Protein AF-A0A496T807-F1 (afdb_monomer_lite)

Structure (mmCIF, N/CA/C/O backbone):
data_AF-A0A496T807-F1
#
_entry.id   AF-A0A496T807-F1
#
loop_
_atom_site.group_PDB
_atom_site.id
_atom_site.type_symbol
_atom_site.label_atom_id
_atom_site.label_alt_id
_atom_site.label_comp_id
_atom_site.label_asym_id
_atom_site.label_entity_id
_atom_site.label_seq_id
_atom_site.pdbx_PDB_ins_code
_atom_site.Cartn_x
_atom_site.Cartn_y
_atom_site.Cartn_z
_atom_site.occupancy
_atom_site.B_iso_or_equiv
_atom_site.auth_seq_id
_atom_site.auth_comp_id
_atom_site.auth_asym_id
_atom_site.auth_atom_id
_atom_site.pdbx_PDB_model_num
ATOM 1 N N . GLN A 1 1 ? -5.646 -25.970 4.835 1.00 64.00 1 GLN A N 1
ATOM 2 C CA . GLN A 1 1 ? -6.089 -25.443 3.529 1.00 64.00 1 GLN A CA 1
ATOM 3 C C . GLN A 1 1 ? -4.937 -25.659 2.549 1.00 64.00 1 GLN A C 1
ATOM 5 O O . GLN A 1 1 ? -3.818 -25.331 2.903 1.00 64.00 1 GLN A O 1
ATOM 10 N N . ALA A 1 2 ? -5.153 -26.328 1.408 1.00 73.94 2 ALA A N 1
ATOM 11 C CA . ALA A 1 2 ? -4.071 -26.744 0.490 1.00 73.94 2 ALA A CA 1
ATOM 12 C C . ALA A 1 2 ? -3.796 -25.741 -0.652 1.00 73.94 2 ALA A C 1
ATOM 14 O O . ALA A 1 2 ? -2.925 -25.980 -1.481 1.00 73.94 2 ALA A O 1
ATOM 15 N N . GLY A 1 3 ? -4.565 -24.647 -0.707 1.00 87.19 3 GLY A N 1
ATOM 16 C CA . GLY A 1 3 ? -4.444 -23.590 -1.717 1.00 87.19 3 GLY A CA 1
ATOM 17 C C . GLY A 1 3 ? -3.723 -22.334 -1.229 1.00 87.19 3 GLY A C 1
ATOM 18 O O . GLY A 1 3 ? -3.592 -21.385 -1.998 1.00 87.19 3 GLY A O 1
ATOM 19 N N . ASP A 1 4 ? -3.271 -22.314 0.027 1.00 91.19 4 ASP A N 1
ATOM 20 C CA . ASP A 1 4 ? -2.570 -21.162 0.581 1.00 91.19 4 ASP A CA 1
ATOM 21 C C . ASP A 1 4 ? -1.113 -21.196 0.133 1.00 91.19 4 ASP A C 1
ATOM 23 O O . ASP A 1 4 ? -0.408 -22.197 0.280 1.00 91.19 4 ASP A O 1
ATOM 27 N N . VAL A 1 5 ? -0.658 -20.079 -0.420 1.00 87.88 5 VAL A N 1
ATOM 28 C CA . VAL A 1 5 ? 0.746 -19.878 -0.764 1.00 87.88 5 VAL A CA 1
ATOM 29 C C . VAL A 1 5 ? 1.447 -19.184 0.396 1.00 87.88 5 VAL A C 1
ATOM 31 O O . VAL A 1 5 ? 0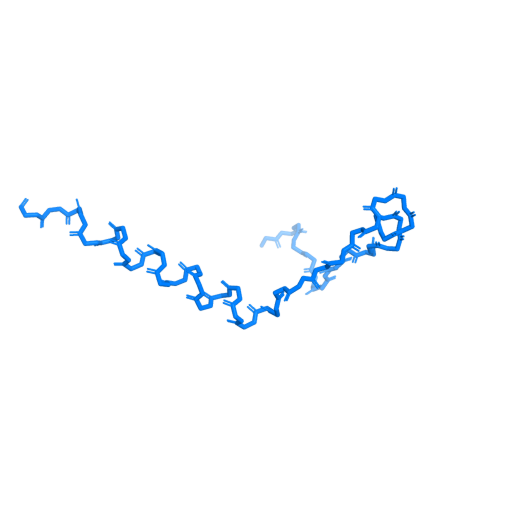.886 -18.288 1.022 1.00 87.88 5 VAL A O 1
ATOM 34 N N . TRP A 1 6 ? 2.688 -19.585 0.670 1.00 90.25 6 TRP A N 1
ATOM 35 C CA . TRP A 1 6 ? 3.459 -19.060 1.799 1.00 90.25 6 TRP A CA 1
ATOM 36 C C . TRP A 1 6 ? 3.662 -17.545 1.732 1.00 90.25 6 TRP A C 1
ATOM 38 O O . TRP A 1 6 ? 3.504 -16.858 2.736 1.00 90.25 6 TRP A O 1
ATOM 48 N N . ILE A 1 7 ? 4.020 -17.022 0.556 1.00 92.44 7 ILE A N 1
ATOM 49 C CA . ILE A 1 7 ? 4.223 -15.592 0.303 1.00 92.44 7 ILE A CA 1
ATOM 50 C C . ILE A 1 7 ? 3.834 -15.312 -1.150 1.00 92.44 7 ILE A C 1
ATOM 52 O O . ILE A 1 7 ? 4.229 -16.046 -2.054 1.00 92.44 7 ILE A O 1
ATOM 56 N N . THR A 1 8 ? 3.091 -14.231 -1.382 1.00 94.06 8 THR A N 1
ATOM 57 C CA . THR A 1 8 ? 2.803 -13.720 -2.726 1.00 94.06 8 THR A CA 1
ATOM 58 C C . THR A 1 8 ? 2.668 -12.201 -2.706 1.00 94.06 8 THR A C 1
ATOM 60 O O . THR A 1 8 ? 2.214 -11.623 -1.718 1.00 94.06 8 THR A O 1
ATOM 63 N N . TYR A 1 9 ? 3.080 -11.548 -3.789 1.00 94.31 9 TYR A N 1
ATOM 64 C CA . TYR A 1 9 ? 2.959 -10.105 -3.977 1.00 94.31 9 TYR A CA 1
ATOM 65 C C . TYR A 1 9 ? 2.866 -9.762 -5.466 1.00 94.31 9 TYR A C 1
ATOM 67 O O . TYR A 1 9 ? 3.347 -10.499 -6.326 1.00 94.31 9 TYR A O 1
ATOM 75 N N . ALA A 1 10 ? 2.241 -8.627 -5.777 1.00 95.06 10 ALA A N 1
ATOM 76 C CA . ALA A 1 10 ? 2.080 -8.165 -7.150 1.00 95.06 10 ALA A CA 1
ATOM 77 C C . ALA A 1 10 ? 3.299 -7.358 -7.628 1.00 95.06 10 ALA A C 1
ATOM 79 O O . ALA A 1 10 ? 3.733 -6.422 -6.954 1.00 95.06 10 ALA A O 1
ATOM 80 N N . ASP A 1 11 ? 3.791 -7.649 -8.834 1.00 97.12 11 ASP A N 1
ATOM 81 C CA . ASP A 1 11 ? 4.631 -6.710 -9.580 1.00 97.12 11 ASP A CA 1
ATOM 82 C C . ASP A 1 11 ? 3.747 -5.631 -10.227 1.00 97.12 11 ASP A C 1
ATOM 84 O O . ASP A 1 11 ? 2.903 -5.904 -11.082 1.00 97.12 11 ASP A O 1
ATOM 88 N N . ILE A 1 12 ? 3.952 -4.378 -9.819 1.00 97.38 12 ILE A N 1
ATOM 89 C CA . ILE A 1 12 ? 3.169 -3.221 -10.273 1.00 97.38 12 ILE A CA 1
ATOM 90 C C . ILE A 1 12 ? 3.860 -2.404 -11.376 1.00 97.38 12 ILE A C 1
ATOM 92 O O . ILE A 1 12 ? 3.408 -1.303 -11.705 1.00 97.38 12 ILE A O 1
ATOM 96 N N . SER A 1 13 ? 4.946 -2.908 -11.965 1.00 98.19 13 SER A N 1
ATOM 97 C CA . SER A 1 13 ? 5.742 -2.189 -12.972 1.00 98.19 13 SER A CA 1
ATOM 98 C C . SER A 1 13 ? 4.926 -1.805 -14.213 1.00 98.19 13 SER A C 1
ATOM 100 O O . SER A 1 13 ? 5.029 -0.676 -14.698 1.00 98.19 13 SER A O 1
ATOM 102 N N . LYS A 1 14 ? 4.025 -2.683 -14.677 1.00 98.31 14 LYS A N 1
ATOM 103 C CA . LYS A 1 14 ? 3.130 -2.395 -15.814 1.00 98.31 14 LYS A CA 1
ATOM 104 C C . LYS A 1 14 ? 2.174 -1.231 -15.523 1.00 98.31 14 LYS A C 1
ATOM 106 O O . LYS A 1 14 ? 2.025 -0.336 -16.352 1.00 98.31 14 LYS A O 1
ATOM 111 N N . ALA A 1 15 ? 1.559 -1.218 -14.339 1.00 98.31 15 ALA A N 1
ATOM 112 C CA . ALA A 1 15 ? 0.635 -0.160 -13.928 1.00 98.31 15 ALA A CA 1
ATOM 113 C C . ALA A 1 15 ? 1.354 1.187 -13.746 1.00 98.31 15 ALA A C 1
ATOM 115 O O . ALA A 1 15 ? 0.833 2.223 -14.158 1.00 98.31 15 ALA A O 1
ATOM 116 N N . LYS A 1 16 ? 2.580 1.176 -13.202 1.00 98.12 16 LYS A N 1
ATOM 117 C CA . LYS A 1 16 ? 3.442 2.368 -13.132 1.00 98.12 16 LYS A CA 1
ATOM 118 C C . LYS A 1 16 ? 3.694 2.959 -14.519 1.00 98.12 16 LYS A C 1
ATOM 120 O O . LYS A 1 16 ? 3.494 4.153 -14.710 1.00 98.12 16 LYS A O 1
ATOM 125 N N . ALA A 1 17 ? 4.085 2.126 -15.485 1.00 98.50 17 ALA A N 1
ATOM 126 C CA . ALA A 1 17 ? 4.423 2.579 -16.833 1.00 98.50 17 ALA A CA 1
ATOM 127 C C . ALA A 1 17 ? 3.205 3.099 -17.613 1.00 98.50 17 ALA A C 1
ATOM 129 O O . ALA A 1 17 ? 3.280 4.145 -18.251 1.00 98.50 17 ALA A O 1
ATOM 130 N N . GLN A 1 18 ? 2.080 2.380 -17.560 1.00 98.50 18 GLN A N 1
ATOM 131 C CA . GLN A 1 18 ? 0.923 2.669 -18.414 1.00 98.50 18 GLN A CA 1
ATOM 132 C C . GLN A 1 18 ? -0.045 3.682 -17.800 1.00 98.50 18 GLN A C 1
ATOM 134 O O . GLN A 1 18 ? -0.619 4.497 -18.515 1.00 98.50 18 GLN A O 1
ATOM 139 N N . LEU A 1 19 ? -0.227 3.638 -16.480 1.00 98.12 19 LEU A N 1
ATOM 140 C CA . LEU A 1 19 ? -1.242 4.429 -15.779 1.00 98.12 19 LEU A CA 1
ATOM 141 C C . LEU A 1 19 ? -0.635 5.532 -14.914 1.00 98.12 19 LEU A C 1
ATOM 143 O O . LEU A 1 19 ? -1.371 6.253 -14.245 1.00 98.12 19 LEU A O 1
ATOM 147 N N . LYS A 1 20 ? 0.702 5.644 -14.875 1.00 97.88 20 LYS A N 1
ATOM 148 C CA . LYS A 1 20 ? 1.422 6.496 -13.913 1.00 97.88 20 LYS A CA 1
ATOM 149 C C . LYS A 1 20 ? 0.987 6.204 -12.469 1.00 97.88 20 LYS A C 1
ATOM 151 O O . LYS A 1 20 ? 0.957 7.093 -11.620 1.00 97.88 20 LYS A O 1
ATOM 156 N N . TYR A 1 21 ? 0.617 4.949 -12.199 1.00 97.56 21 TYR A N 1
ATOM 157 C CA . TYR A 1 21 ? 0.129 4.528 -10.894 1.00 97.56 21 TYR A CA 1
ATOM 158 C C . TYR A 1 21 ? 1.271 4.516 -9.878 1.00 97.56 21 TYR A C 1
ATOM 160 O O . TYR A 1 21 ? 2.292 3.862 -10.084 1.00 97.56 21 TYR A O 1
ATOM 168 N N . GLN A 1 22 ? 1.073 5.203 -8.757 1.00 97.12 22 GLN A N 1
ATOM 169 C CA . GLN A 1 22 ? 1.999 5.215 -7.632 1.00 97.12 22 GLN A CA 1
ATOM 170 C C . GLN A 1 22 ? 1.189 5.094 -6.335 1.00 97.12 22 GLN A C 1
ATOM 172 O O . GLN A 1 22 ? 0.425 6.013 -6.027 1.00 97.12 22 GLN A O 1
ATOM 177 N N . PRO A 1 23 ? 1.326 3.993 -5.571 1.00 96.06 23 PRO A N 1
ATOM 178 C CA . PRO A 1 23 ? 0.763 3.909 -4.230 1.00 96.06 23 PRO A CA 1
ATOM 179 C C . PRO A 1 23 ? 1.309 5.050 -3.368 1.00 96.06 23 PRO A C 1
ATOM 181 O O . PRO A 1 23 ? 2.518 5.261 -3.311 1.00 96.06 23 PRO A O 1
ATOM 184 N N . LYS A 1 24 ? 0.414 5.799 -2.720 1.00 97.19 24 LYS A N 1
ATOM 185 C CA . LYS A 1 24 ? 0.778 6.942 -1.861 1.00 97.19 24 LYS A CA 1
ATOM 186 C C . LYS A 1 24 ? 0.584 6.664 -0.373 1.00 97.19 24 LYS A C 1
ATOM 188 O O . LYS A 1 24 ? 1.014 7.455 0.456 1.00 97.19 24 LYS A O 1
ATOM 193 N N . ILE A 1 25 ? -0.094 5.568 -0.042 1.00 97.50 25 ILE A N 1
ATOM 194 C CA . ILE A 1 25 ? -0.429 5.194 1.329 1.00 97.50 25 ILE A CA 1
ATOM 195 C C . ILE A 1 25 ? 0.435 4.000 1.720 1.00 97.50 25 ILE A C 1
ATOM 197 O O . ILE A 1 25 ? 0.396 2.965 1.057 1.00 97.50 25 ILE A O 1
ATOM 201 N N . MET A 1 26 ? 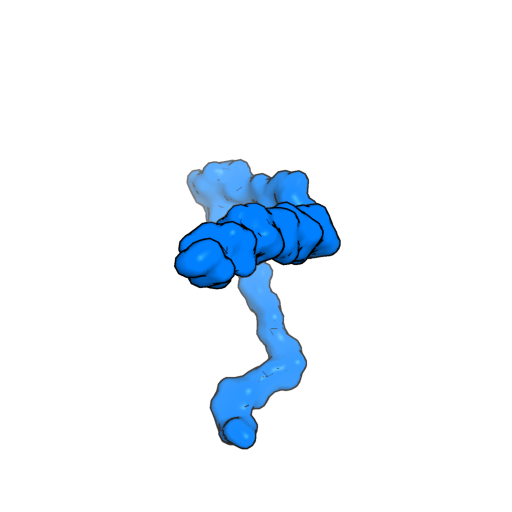1.214 4.166 2.788 1.00 97.69 26 MET A N 1
ATOM 202 C CA . MET A 1 26 ? 1.973 3.082 3.414 1.00 97.69 26 MET A CA 1
ATOM 203 C C . MET A 1 26 ? 1.025 2.062 4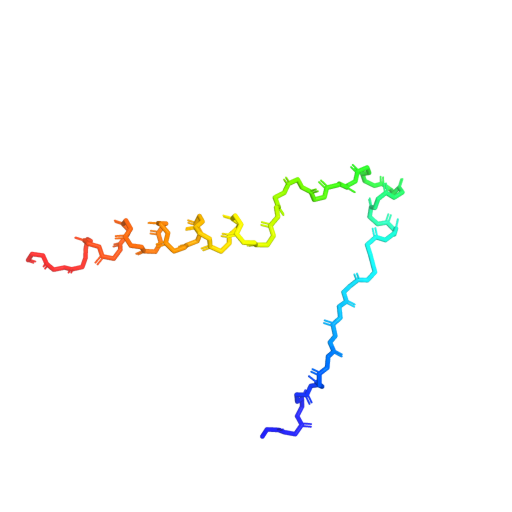.041 1.00 97.69 26 MET A C 1
ATOM 205 O O . MET A 1 26 ? -0.078 2.421 4.463 1.00 97.69 26 MET A O 1
ATOM 209 N N . PHE A 1 27 ? 1.462 0.807 4.136 1.00 95.81 27 PHE A N 1
ATOM 210 C CA . PHE A 1 27 ? 0.633 -0.287 4.636 1.00 95.81 27 PHE A CA 1
ATOM 211 C C . PHE A 1 27 ? 0.066 0.010 6.031 1.00 95.81 27 PHE A C 1
ATOM 213 O O . PHE A 1 27 ? -1.144 -0.062 6.231 1.00 95.81 27 PHE A O 1
ATOM 220 N N . GLU A 1 28 ? 0.908 0.458 6.962 1.00 98.12 28 GLU A N 1
ATOM 221 C CA . GLU A 1 28 ? 0.536 0.768 8.347 1.00 98.12 28 GLU A CA 1
ATOM 222 C C . GLU A 1 28 ? -0.529 1.868 8.407 1.00 98.12 28 GLU A C 1
ATOM 224 O O . GLU A 1 28 ? -1.501 1.774 9.158 1.00 98.12 28 GLU A O 1
ATOM 229 N N . LYS A 1 29 ? -0.390 2.899 7.563 1.00 98.31 29 LYS A N 1
ATOM 230 C CA . LYS A 1 29 ? -1.364 3.993 7.486 1.00 98.31 29 LYS A CA 1
ATOM 231 C C . LYS A 1 29 ? -2.689 3.521 6.889 1.00 98.31 29 LYS A C 1
ATOM 233 O O . LYS A 1 29 ? -3.745 3.922 7.371 1.00 98.31 29 LYS A O 1
ATOM 238 N N . GLY A 1 30 ? -2.641 2.667 5.866 1.00 97.81 30 GLY A N 1
ATOM 239 C CA . GLY A 1 30 ? -3.827 2.043 5.283 1.00 97.81 30 GLY A CA 1
ATOM 240 C C . GLY A 1 30 ? -4.579 1.182 6.299 1.00 97.81 30 GLY A C 1
ATOM 241 O O . GLY A 1 30 ? -5.791 1.331 6.442 1.00 97.81 30 GLY A O 1
ATOM 242 N N . MET A 1 31 ? -3.853 0.361 7.062 1.00 98.00 31 MET A N 1
ATOM 243 C CA . MET A 1 31 ? -4.408 -0.463 8.138 1.00 98.00 31 MET A CA 1
ATOM 244 C C . MET A 1 31 ? -5.062 0.383 9.232 1.00 98.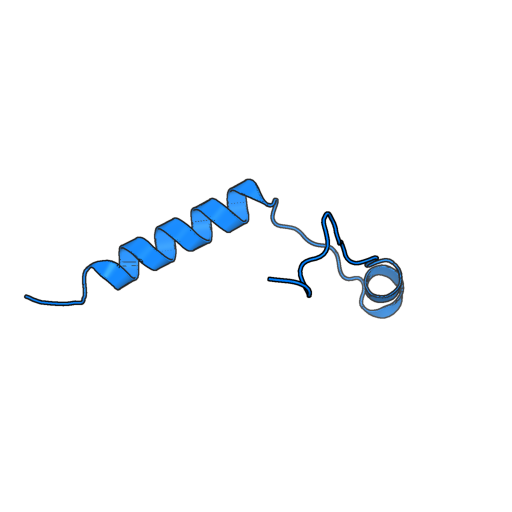00 31 MET A C 1
ATOM 246 O O . MET A 1 31 ? -6.183 0.088 9.639 1.00 98.00 31 MET A O 1
ATOM 250 N N . GLN A 1 32 ? -4.410 1.465 9.669 1.00 97.81 32 GLN A N 1
ATOM 251 C CA . GLN A 1 32 ? -4.993 2.376 10.656 1.00 97.81 32 GLN A CA 1
ATOM 252 C C . GLN A 1 32 ? -6.292 3.005 10.139 1.00 97.81 32 GLN A C 1
ATOM 254 O O . GLN A 1 32 ? -7.306 2.955 10.828 1.00 97.81 32 GLN A O 1
ATOM 259 N N . ASN A 1 33 ? -6.290 3.525 8.906 1.00 96.69 33 ASN A N 1
ATOM 260 C CA . ASN A 1 33 ? -7.484 4.121 8.303 1.00 96.69 33 ASN A CA 1
ATOM 261 C C . ASN A 1 33 ? -8.639 3.106 8.200 1.00 96.69 33 ASN A C 1
ATOM 263 O O . ASN A 1 33 ? -9.792 3.461 8.436 1.00 96.69 33 ASN A O 1
ATOM 267 N N . PHE A 1 34 ? -8.335 1.848 7.864 1.00 95.81 34 PHE A N 1
ATOM 268 C CA . PHE A 1 34 ? -9.327 0.774 7.820 1.00 95.81 34 PHE A CA 1
ATOM 269 C C . PHE A 1 34 ? -9.925 0.491 9.205 1.00 95.81 34 PHE A C 1
ATOM 271 O O . PHE A 1 34 ? -11.142 0.392 9.338 1.00 95.81 34 PHE A O 1
ATOM 278 N N . ILE A 1 35 ? -9.088 0.404 10.243 1.00 95.38 35 ILE A N 1
ATOM 279 C CA . ILE A 1 35 ? -9.536 0.205 11.629 1.00 95.38 35 ILE A CA 1
ATOM 280 C C . ILE A 1 35 ? -10.407 1.374 12.097 1.00 95.38 35 ILE A C 1
ATOM 282 O O . ILE A 1 35 ? -11.424 1.146 12.752 1.00 95.38 35 ILE A O 1
ATOM 286 N N . ASP A 1 36 ? -10.015 2.606 11.778 1.00 95.12 36 ASP A N 1
ATOM 287 C CA . ASP A 1 36 ? -10.753 3.810 12.160 1.00 95.12 36 ASP A CA 1
ATOM 288 C C . ASP A 1 36 ? -12.142 3.824 11.514 1.00 95.12 36 ASP A C 1
ATOM 290 O O . ASP A 1 36 ? -13.131 4.015 12.220 1.00 95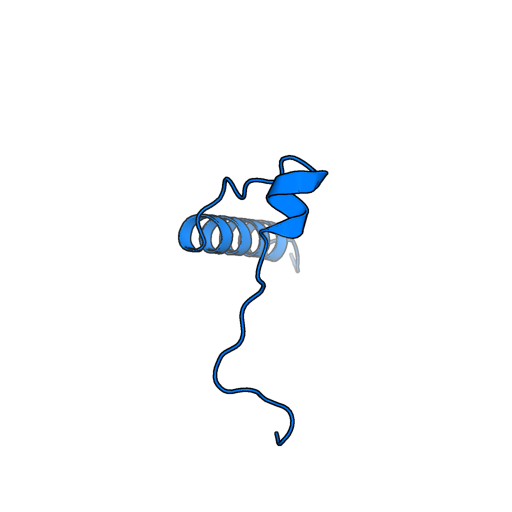.12 36 ASP A O 1
ATOM 294 N N . TRP A 1 37 ? -12.225 3.526 10.211 1.00 94.25 37 TRP A N 1
ATOM 295 C CA . TRP A 1 37 ? -13.496 3.358 9.499 1.00 94.25 37 TRP A CA 1
ATOM 296 C C . TRP A 1 37 ? -14.353 2.242 10.111 1.00 94.25 37 TRP A C 1
ATOM 298 O O . TRP A 1 37 ? -15.528 2.438 10.418 1.00 94.25 37 TRP A O 1
ATOM 308 N N . TYR A 1 38 ? -13.761 1.072 10.353 1.00 92.06 38 TYR A N 1
ATOM 309 C CA . TYR A 1 38 ? -14.483 -0.060 10.929 1.00 92.06 38 TYR A CA 1
ATOM 310 C C . TYR A 1 38 ? -15.062 0.282 12.310 1.00 92.06 38 TYR A C 1
ATOM 312 O O . TYR A 1 38 ? -16.201 -0.060 12.621 1.00 92.06 38 TYR A O 1
ATOM 320 N N . LYS A 1 39 ? -14.301 1.005 13.139 1.00 89.50 39 LYS A N 1
ATOM 321 C CA . LYS A 1 39 ? -14.738 1.458 14.467 1.00 89.50 39 LYS A CA 1
ATOM 322 C C . LYS A 1 39 ? -15.747 2.604 14.413 1.00 89.50 39 LYS A C 1
ATOM 324 O O . LYS A 1 39 ? -16.546 2.712 15.343 1.00 89.50 39 LYS A O 1
ATOM 329 N N . SER A 1 40 ? -15.711 3.455 13.384 1.00 88.25 40 SER A N 1
ATOM 330 C CA . SER A 1 40 ? -16.701 4.522 13.212 1.00 88.25 40 SER A CA 1
ATOM 331 C C . SER A 1 40 ? -18.061 3.974 12.782 1.00 88.25 40 SER A C 1
ATOM 333 O O . SER A 1 40 ? -19.075 4.444 13.283 1.00 88.25 40 SER A O 1
ATOM 335 N N . GLU A 1 41 ? -18.089 2.946 11.927 1.00 68.19 41 GLU A N 1
ATOM 336 C CA . GLU A 1 41 ? -19.330 2.274 11.501 1.00 68.19 41 GLU A CA 1
ATOM 337 C C . GLU A 1 41 ? -19.827 1.245 12.537 1.00 68.19 41 GLU A C 1
ATOM 339 O O . GLU A 1 41 ? -21.029 1.067 12.731 1.00 68.19 41 GLU A O 1
ATOM 344 N N . GLY A 1 42 ? -18.912 0.619 13.288 1.00 59.28 42 GLY A N 1
ATOM 345 C CA . GLY A 1 42 ? -19.213 -0.366 14.335 1.00 59.28 42 GLY A CA 1
ATOM 346 C C . GLY A 1 42 ? -19.907 0.182 15.590 1.00 59.28 42 GLY A C 1
ATOM 347 O O . GLY A 1 42 ? -20.158 -0.584 16.516 1.00 59.28 42 GLY A O 1
ATOM 348 N N . ARG A 1 43 ? -20.223 1.485 15.643 1.00 56.91 43 ARG A N 1
ATOM 349 C CA . ARG A 1 43 ? -21.054 2.100 16.698 1.00 56.91 43 ARG A CA 1
ATOM 350 C C . ARG A 1 43 ? -22.484 2.437 16.260 1.00 56.91 43 ARG A C 1
ATOM 352 O O . ARG A 1 43 ? -23.232 2.962 17.075 1.00 56.91 43 ARG A O 1
ATOM 359 N N . ASN A 1 44 ? -22.880 2.107 15.028 1.00 56.69 44 ASN A N 1
ATOM 360 C CA . ASN A 1 44 ? -24.269 2.239 14.563 1.00 56.69 44 ASN A CA 1
ATOM 361 C C . ASN A 1 44 ? -25.043 0.907 14.569 1.00 56.69 44 ASN A C 1
ATOM 363 O O . ASN A 1 44 ? -26.152 0.833 14.044 1.00 56.69 44 ASN A O 1
ATOM 367 N N . LEU A 1 45 ? -24.492 -0.147 15.179 1.00 59.88 45 LEU A N 1
ATOM 368 C CA . LEU A 1 45 ? -25.221 -1.386 15.454 1.00 59.88 45 LEU A CA 1
ATOM 369 C C . LEU A 1 45 ? -25.629 -1.409 16.93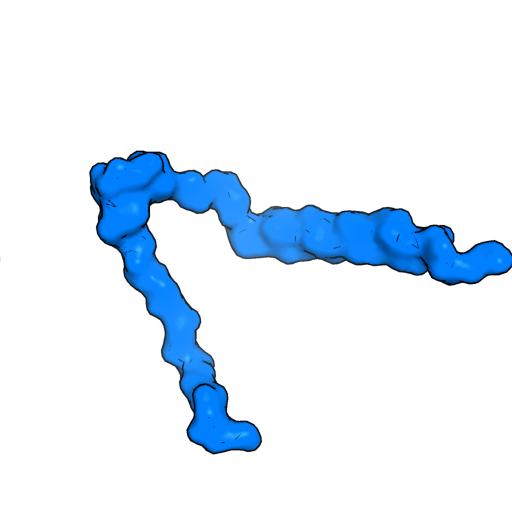8 1.00 59.88 45 LEU A C 1
ATOM 371 O O . LEU A 1 45 ? -24.804 -1.644 17.817 1.00 59.88 45 LEU A O 1
ATOM 375 N N . SER A 1 46 ? -26.921 -1.138 17.155 1.00 50.06 46 SER A N 1
ATOM 376 C CA . SER A 1 46 ? -27.729 -1.190 18.389 1.00 50.06 46 SER A CA 1
ATOM 377 C C . SER A 1 46 ? -27.435 -0.174 19.506 1.00 50.06 46 SER A C 1
ATOM 379 O O . SER A 1 46 ? -26.671 -0.442 20.434 1.00 50.06 46 SER A O 1
ATOM 381 N N . ALA A 1 47 ? -28.145 0.958 19.429 1.00 36.41 47 ALA A N 1
ATOM 382 C CA . ALA A 1 47 ? -29.037 1.372 20.517 1.00 36.41 47 ALA A CA 1
ATOM 383 C C . ALA A 1 47 ? -30.319 0.520 20.489 1.00 36.41 47 ALA A C 1
ATOM 385 O O . ALA A 1 47 ? -30.635 -0.003 19.392 1.00 36.41 47 ALA A O 1
#

Foldseek 3Di:
DVPDDPDDDDDCVVCCVPVVDDDPADPVRVVVVVVVVCVVVVVPPDD

pLDDT: mean 88.39, std 15.55, range [36.41, 98.5]

Radius of gyration: 16.98 Å; chains: 1; bounding box: 35×34×39 Å

Secondary structure (DSSP, 8-state):
--S--S------HHHHHHH-----S-HHHHHHHHHHHHHHHTTSS--

Sequence (47 aa):
QAGDVWITYADISKAKAQLKYQPKIMFEKGMQNFIDWYKSEGRNLSA